Protein 5HBP (pdb70)

Foldseek 3Di:
DADALVRVVVVVVVPEAEEEQDDPVVCQQKHDPRHDYDHPVNCLPPADDPVRADQEYEYFQFQDVCVVCVVVVPVRRPPHHYYYYHTGVVSNVVVVHDMDGD

InterPro domains:
  IPR001763 Rhodanese-like domain [PF00581] (7-99)
  IPR001763 Rhodanese-like domain [PS50206] (15-105)
  IPR001763 Rhodanese-like domain [SM00450] (6-102)
  IPR021309 Inner membrane protein YgaP-like, transmembrane domain [PF11127] (115-166)
  IPR036873 Rhodanese-like domain superfamily [G3DSA:3.40.250.10] (4-108)
  IPR036873 Rhodanese-like domain superfamily [SSF52821] (2-154)

Organism: Escherichia coli (strain K12) (NCBI:txid83333)

Sequence (102 aa):
TTISPHDAQEELIARRGAKLIIDIRDADEYLREHIPEEADLAPLSVLEEQSGLPAKLRHEQQIIFHQAGKRTSSNNADKLAAIAAPAEIFLLEEDGIDGWKKKAGLPVAVNN

Solvent-accessible surface area: 5495 Å² total

GO terms:
  GO:0004792 thiosulfate-cyanide sulfurtransferase activity (F, IDA)
  GO:0005886 plasma membrane (C, IDA)

Secondary structure (DSSP, 8-state):
-EE-HHHHHHHHHTT-EEEE-S-HHHHHHEE-TT-EE--HHHHHHH---GGG--SEEEE---SHHHHHTHHHHHHHTTTSEEEEETTHHHHHHHTT---EE-

Structure (mmCIF, N/CA/C/O backbone):
data_5HBP
#
_entry.id   5HBP
#
_cell.length_a   43.872
_cell.length_b   43.872
_cell.length_c   52.640
_cell.angle_alpha   90.00
_cell.angle_beta   90.00
_cell.angle_gamma   120.00
#
_symmetry.space_group_name_H-M   'P 31'
#
loop_
_entity.id
_entity.type
_entity.pdbx_description
1 polymer 'Inner membrane protein YgaP'
2 water water
#
loop_
_atom_site.group_PDB
_atom_site.id
_atom_site.type_symbol
_atom_site.label_atom_id
_atom_site.label_alt_id
_atom_site.label_comp_id
_atom_site.label_asym_id
_atom_site.label_entity_id
_atom_site.label_seq_id
_atom_site.pdbx_PDB_ins_code
_atom_site.Cartn_x
_atom_site.Cartn_y
_atom_site.Cartn_z
_atom_site.occupancy
_atom_site.B_iso_or_equiv
_atom_site.auth_seq_id
_atom_site.auth_comp_id
_atom_site.auth_asym_id
_atom_site.auth_atom_id
_atom_site.pdbx_PDB_model_num
ATOM 1 N N . THR A 1 22 ? 0.226 17.475 -9.614 1.00 29.62 3 THR A N 1
ATOM 2 C CA . THR A 1 22 ? -0.941 18.385 -9.828 1.00 28.60 3 THR A CA 1
ATOM 3 C C . THR A 1 22 ? -1.898 18.412 -8.632 1.00 24.74 3 THR A C 1
ATOM 4 O O . THR A 1 22 ? -2.253 17.368 -8.064 1.00 24.25 3 THR A O 1
ATOM 8 N N . THR A 1 23 ? -2.323 19.609 -8.262 1.00 22.03 4 THR A N 1
ATOM 9 C CA . THR A 1 23 ? -3.321 19.766 -7.219 1.00 20.97 4 THR A CA 1
ATOM 10 C C . THR A 1 23 ? -4.705 19.757 -7.850 1.00 19.22 4 THR A C 1
ATOM 11 O O . THR A 1 23 ? -4.873 20.100 -9.024 1.00 20.33 4 THR A O 1
ATOM 15 N N . ILE A 1 24 ? -5.690 19.351 -7.064 1.00 16.38 5 ILE A N 1
ATOM 16 C CA . ILE A 1 24 ? -7.068 19.252 -7.535 1.00 15.26 5 ILE A CA 1
ATOM 17 C C . ILE 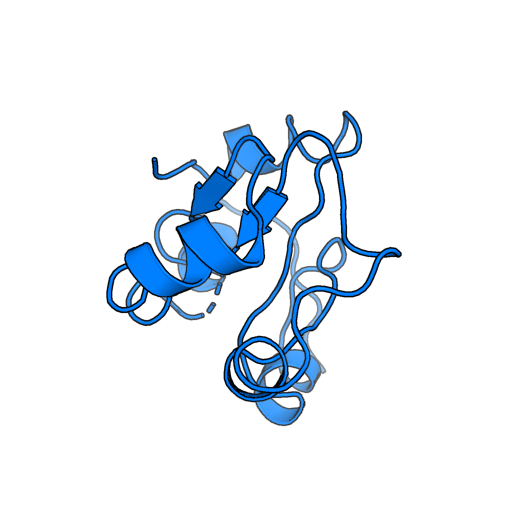A 1 24 ? -7.977 19.869 -6.480 1.00 14.70 5 ILE A C 1
ATOM 18 O O . ILE A 1 24 ? -7.784 19.672 -5.288 1.00 13.52 5 ILE A O 1
ATOM 23 N N . SER A 1 25 ? -8.966 20.637 -6.924 1.00 14.51 6 SER A N 1
ATOM 24 C CA . SER A 1 25 ? -9.937 21.238 -6.028 1.00 14.90 6 SER A CA 1
ATOM 25 C C . SER A 1 25 ? -10.850 20.168 -5.442 1.00 14.07 6 SER A C 1
ATOM 26 O O . SER A 1 25 ? -11.019 19.119 -6.055 1.00 14.53 6 SER A O 1
ATOM 29 N N . PRO A 1 26 ? -11.454 20.432 -4.270 1.00 14.28 7 PRO A N 1
ATOM 30 C CA . PRO A 1 26 ? -12.410 19.454 -3.749 1.00 13.70 7 PRO A CA 1
ATOM 31 C C . PRO A 1 26 ? -13.546 19.123 -4.726 1.00 14.20 7 PRO A C 1
ATOM 32 O O . PRO A 1 26 ? -13.874 17.965 -4.902 1.00 13.23 7 PRO A O 1
ATOM 36 N N . HIS A 1 27 ? -14.122 20.126 -5.387 1.00 15.18 8 HIS A N 1
ATOM 37 C CA . HIS A 1 27 ? -15.204 19.846 -6.338 1.00 16.61 8 HIS A CA 1
ATOM 38 C C . HIS A 1 27 ? -14.737 19.045 -7.551 1.00 15.93 8 HIS A C 1
ATOM 39 O O . HIS A 1 27 ? -15.436 18.129 -7.983 1.00 16.12 8 HIS A O 1
ATOM 46 N N . ASP A 1 28 ? -13.537 19.318 -8.060 1.00 15.62 9 ASP A N 1
ATOM 47 C CA . ASP A 1 28 ? -13.026 18.516 -9.171 1.00 15.23 9 ASP A CA 1
ATOM 48 C C . ASP A 1 28 ? -12.685 17.081 -8.721 1.00 14.27 9 ASP A C 1
ATOM 49 O O . ASP A 1 28 ? -12.891 16.119 -9.473 1.00 14.67 9 ASP A O 1
ATOM 54 N N . ALA A 1 29 ? -12.199 16.937 -7.495 1.00 13.64 10 ALA A N 1
ATOM 55 C CA . ALA A 1 29 ? -11.960 15.608 -6.922 1.00 13.59 10 ALA A CA 1
ATOM 56 C C . ALA A 1 29 ? -13.243 14.796 -6.832 1.00 14.08 10 ALA A C 1
ATOM 57 O O . ALA A 1 29 ? -13.253 13.618 -7.161 1.00 13.50 10 ALA A O 1
ATOM 59 N N . GLN A 1 30 ? -14.319 15.425 -6.361 1.00 15.28 11 GLN A N 1
ATOM 60 C CA . G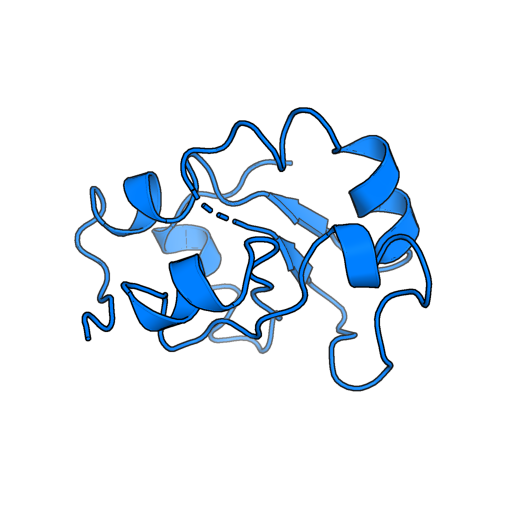LN A 1 30 ? -15.635 14.783 -6.354 1.00 17.16 11 GLN A CA 1
ATOM 61 C C . GLN A 1 30 ? -16.025 14.199 -7.702 1.00 16.99 11 GLN A C 1
ATOM 62 O O . GLN A 1 30 ? -16.527 13.069 -7.780 1.00 16.02 11 GLN A O 1
ATOM 68 N N . GLU A 1 31 ? -15.810 14.957 -8.773 1.00 16.68 12 GLU A N 1
ATOM 69 C CA A GLU A 1 31 ? -16.142 14.477 -10.117 0.39 17.13 12 GLU A CA 1
ATOM 70 C CA B GLU A 1 31 ? -16.145 14.467 -10.110 0.61 17.45 12 GLU A CA 1
ATOM 71 C C . GLU A 1 31 ? -15.294 13.263 -10.510 1.00 16.01 12 GLU A C 1
ATOM 72 O O . GLU A 1 31 ? -15.811 12.317 -11.102 1.00 16.53 12 GLU A O 1
ATOM 83 N N . LEU A 1 32 ? -13.997 13.284 -10.186 1.00 14.15 13 LEU A N 1
ATOM 84 C CA . LEU A 1 32 ? -13.145 12.115 -10.447 1.00 13.10 13 LEU A CA 1
ATOM 85 C C . LEU A 1 32 ? -13.558 10.898 -9.610 1.00 11.65 13 LEU A C 1
ATOM 86 O O . LEU A 1 32 ? -13.559 9.780 -10.118 1.00 11.67 13 LEU A O 1
ATOM 91 N N . ILE A 1 33 ? -13.933 11.119 -8.349 1.00 11.48 14 ILE A N 1
ATOM 92 C CA . ILE A 1 33 ? -14.400 10.029 -7.469 1.00 11.33 14 ILE A CA 1
ATOM 93 C C . ILE A 1 33 ? -15.694 9.401 -8.001 1.00 11.70 14 ILE A C 1
ATOM 94 O O . ILE A 1 33 ? -15.857 8.174 -7.916 1.00 11.43 14 ILE A O 1
ATOM 99 N N . ALA A 1 34 ? -16.572 10.242 -8.563 1.00 11.98 15 ALA A N 1
ATOM 100 C CA . ALA A 1 34 ? -17.794 9.737 -9.233 1.00 12.63 15 ALA A CA 1
ATOM 101 C C . ALA A 1 34 ? -17.508 8.838 -10.424 1.00 12.80 15 ALA A C 1
ATOM 102 O O . ALA A 1 34 ? -18.385 8.070 -10.820 1.00 13.38 15 ALA A O 1
ATOM 104 N N . ARG A 1 35 ? -16.297 8.953 -10.988 1.00 12.88 16 ARG A N 1
ATOM 105 C CA A ARG A 1 35 ? -15.814 8.114 -12.083 0.48 12.88 16 ARG A CA 1
ATOM 106 C CA B ARG A 1 35 ? -15.820 8.106 -12.084 0.52 13.14 16 ARG A CA 1
ATOM 107 C C . ARG A 1 35 ? -14.822 7.029 -11.629 1.00 12.54 16 ARG A C 1
ATOM 108 O O . ARG A 1 35 ? -14.101 6.442 -12.459 1.00 12.85 16 ARG A O 1
ATOM 123 N N . GLY A 1 36 ? -14.779 6.753 -10.319 1.00 11.44 17 GLY A N 1
ATOM 124 C CA . GLY A 1 36 ? -14.029 5.623 -9.787 1.00 11.30 17 GLY A CA 1
ATOM 125 C C . GLY A 1 36 ? -12.665 5.936 -9.197 1.00 10.68 17 GLY A C 1
ATOM 126 O O . GLY A 1 36 ? -12.035 5.029 -8.646 1.00 10.39 17 GLY A O 1
ATOM 127 N N . ALA A 1 37 ? -12.223 7.195 -9.270 1.00 10.25 18 ALA A N 1
ATOM 128 C CA . ALA A 1 37 ? -10.921 7.572 -8.721 1.00 10.13 18 ALA A CA 1
ATOM 129 C C . ALA A 1 37 ? -10.865 7.235 -7.246 1.00 10.47 18 ALA A C 1
ATOM 130 O O . ALA A 1 37 ? -11.855 7.412 -6.526 1.00 10.46 18 ALA A O 1
ATOM 132 N N . LYS A 1 38 ? -9.717 6.734 -6.798 1.00 10.73 19 LYS A N 1
ATOM 133 C CA . LYS A 1 38 ? -9.491 6.477 -5.367 1.00 11.19 19 LYS A CA 1
ATOM 134 C C . LYS A 1 38 ? -9.050 7.756 -4.673 1.00 10.68 19 LYS A C 1
ATOM 135 O O . LYS A 1 38 ? -8.256 8.521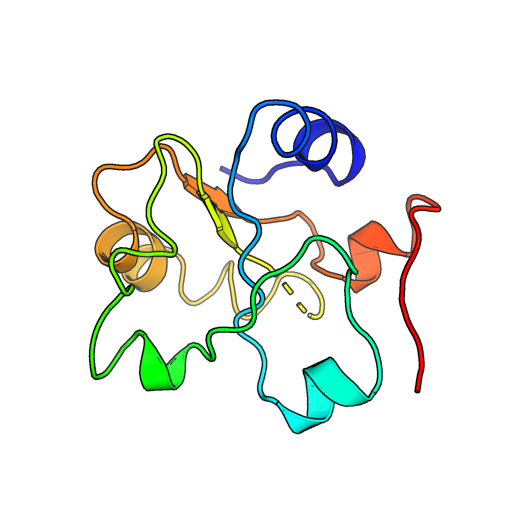 -5.220 1.00 11.25 19 LYS A O 1
ATOM 141 N N . LEU A 1 39 ? -9.601 8.008 -3.485 1.00 9.77 20 LEU A N 1
ATOM 142 C CA . LEU A 1 39 ? -9.195 9.107 -2.613 1.00 9.15 20 LEU A CA 1
ATOM 143 C C . LEU A 1 39 ? -8.534 8.452 -1.407 1.00 8.92 20 LEU A C 1
ATOM 144 O O . LEU A 1 39 ? -9.176 7.702 -0.694 1.00 9.05 20 LEU A O 1
ATOM 149 N N . ILE A 1 40 ? -7.247 8.726 -1.208 1.00 8.80 21 ILE A N 1
ATOM 150 C CA A ILE A 1 40 ? -6.458 8.048 -0.177 0.56 8.82 21 ILE A CA 1
ATOM 151 C CA B ILE A 1 40 ? -6.428 8.048 -0.199 0.44 8.85 21 ILE A CA 1
ATOM 152 C C . ILE A 1 40 ? -6.014 9.057 0.879 1.00 8.86 21 ILE A C 1
ATOM 153 O O . ILE A 1 40 ? -5.305 10.012 0.579 1.00 8.71 21 ILE A O 1
ATOM 162 N N . ASP A 1 41 ? -6.472 8.829 2.110 1.00 8.63 22 ASP A N 1
ATOM 163 C CA . ASP A 1 41 ? -6.109 9.614 3.294 1.00 8.82 22 ASP A CA 1
ATOM 164 C C . ASP A 1 41 ? -4.799 9.047 3.834 1.00 9.02 22 ASP A C 1
ATOM 165 O O . ASP A 1 41 ? -4.751 7.892 4.229 1.00 9.18 22 ASP A O 1
ATOM 170 N N . ILE A 1 42 ? -3.749 9.871 3.838 1.00 9.20 23 ILE A N 1
ATOM 171 C CA . ILE A 1 42 ? -2.413 9.440 4.277 1.00 9.80 23 ILE A CA 1
ATOM 172 C C . ILE A 1 42 ? -2.115 9.779 5.745 1.00 10.07 23 ILE A C 1
ATOM 173 O O . ILE A 1 42 ? -0.990 9.572 6.219 1.00 10.64 23 ILE A O 1
ATOM 178 N N . ARG A 1 43 ? -3.111 10.307 6.457 1.00 10.22 24 ARG A N 1
ATOM 179 C CA . ARG A 1 43 ? -2.988 10.556 7.887 1.00 10.57 24 ARG A CA 1
ATOM 180 C C . ARG A 1 43 ? -2.988 9.247 8.707 1.00 11.00 24 ARG A C 1
ATOM 181 O O . ARG A 1 43 ? -3.119 8.149 8.170 1.00 10.88 24 ARG A O 1
ATOM 189 N N . ASP A 1 44 ? -2.796 9.364 10.018 1.00 11.57 25 ASP A N 1
ATOM 190 C CA . ASP A 1 44 ? -2.881 8.202 10.923 1.00 12.35 25 ASP A CA 1
ATOM 191 C C . ASP A 1 44 ? -4.322 7.847 11.265 1.00 11.50 25 ASP A C 1
ATOM 192 O O . ASP A 1 44 ? -5.236 8.654 11.131 1.00 11.77 25 ASP A O 1
ATOM 197 N N . ALA A 1 45 ? -4.531 6.631 11.768 1.00 11.25 26 ALA A N 1
ATOM 198 C CA . ALA A 1 45 ? -5.857 6.158 12.109 1.00 11.51 26 ALA A CA 1
ATOM 199 C C . ALA A 1 45 ? -6.560 7.018 13.154 1.00 11.86 26 ALA A C 1
ATOM 200 O O . ALA A 1 45 ? -7.777 7.190 13.071 1.00 12.29 26 ALA A O 1
ATOM 202 N N . ASP A 1 46 ? -5.827 7.518 14.152 1.00 12.66 27 ASP A N 1
ATOM 203 C CA . ASP A 1 46 ? -6.475 8.338 15.184 1.00 13.24 27 ASP A CA 1
ATOM 204 C C . ASP A 1 46 ? -7.057 9.622 14.604 1.00 13.08 27 ASP A C 1
ATOM 205 O O . ASP A 1 46 ? -8.187 9.980 14.923 1.00 13.15 27 ASP A O 1
ATOM 210 N N . GLU A 1 47 ? -6.323 10.228 13.684 1.00 12.94 28 GLU A N 1
ATOM 211 C CA . GLU A 1 47 ? -6.790 11.432 12.957 1.00 13.25 28 GLU A CA 1
ATOM 212 C C . GLU A 1 47 ? -8.003 11.106 12.082 1.00 13.09 28 GLU A C 1
ATOM 213 O O . GLU A 1 47 ? -9.002 11.813 12.065 1.00 12.21 28 GLU A O 1
ATOM 219 N N . TYR A 1 48 ? -7.912 10.012 11.330 1.00 11.96 29 TYR A N 1
ATOM 220 C CA . TYR A 1 48 ? -9.018 9.561 10.497 1.00 11.52 29 TYR A CA 1
ATOM 221 C C . TYR A 1 48 ? -10.294 9.313 11.303 1.00 12.07 29 TYR A C 1
ATOM 222 O O . TYR A 1 48 ? -11.377 9.735 10.905 1.00 12.04 29 TYR A O 1
ATOM 231 N N . LEU A 1 49 ? -10.159 8.633 12.442 1.00 12.25 30 LEU A N 1
ATOM 232 C CA . LEU A 1 49 ? -11.312 8.281 13.253 1.00 12.54 30 LEU A CA 1
ATOM 233 C C . LEU A 1 49 ? -11.979 9.526 13.817 1.00 13.40 30 LEU A C 1
ATOM 234 O O . LEU A 1 49 ? -13.202 9.555 13.915 1.00 13.46 30 LEU A O 1
ATOM 239 N N . ARG A 1 50 ? -11.183 10.539 14.133 1.00 14.12 31 ARG A N 1
ATOM 240 C CA . ARG A 1 50 ? -11.730 11.821 14.641 1.00 14.97 31 ARG A CA 1
ATOM 241 C C . ARG A 1 50 ? -12.560 12.560 13.585 1.00 14.70 31 ARG A C 1
ATOM 242 O O . ARG A 1 50 ? -13.629 13.084 13.889 1.00 15.00 31 ARG A O 1
ATOM 250 N N . GLU A 1 51 ? -12.080 12.580 12.347 1.00 13.46 32 GLU A N 1
ATOM 251 C CA . GLU A 1 51 ? -12.773 13.257 11.247 1.00 12.87 32 GLU A CA 1
ATOM 252 C C . GLU A 1 51 ? -12.172 12.836 9.909 1.00 11.51 32 GLU A C 1
ATOM 253 O O . GLU A 1 51 ? -10.976 12.956 9.716 1.00 11.50 32 GLU A O 1
ATOM 259 N N . HIS A 1 52 ? -13.022 12.368 9.006 1.00 10.75 33 HIS A N 1
ATOM 260 C CA . HIS A 1 52 ? -12.564 11.916 7.669 1.00 10.62 33 HIS A CA 1
ATOM 261 C C . HIS A 1 52 ? -13.586 12.200 6.587 1.00 10.35 33 HIS A C 1
ATOM 262 O O . HIS A 1 52 ? -14.732 12.569 6.853 1.00 10.33 33 HIS A O 1
ATOM 269 N N . ILE A 1 53 ? -13.140 12.027 5.350 1.00 10.04 34 ILE A N 1
ATOM 270 C CA . ILE A 1 53 ? -13.985 12.126 4.173 1.00 10.41 34 ILE A CA 1
ATOM 271 C C . ILE A 1 53 ? -14.599 10.740 3.939 1.00 11.23 34 ILE A C 1
ATOM 272 O O . ILE A 1 53 ? -13.862 9.765 3.783 1.00 10.40 34 ILE A O 1
ATOM 277 N N . PRO A 1 54 ? -15.939 10.634 3.881 1.00 11.85 35 PRO A N 1
ATOM 278 C CA . PRO A 1 54 ? -16.554 9.294 3.748 1.00 12.48 35 PRO A CA 1
ATOM 279 C C . PRO A 1 54 ? -16.065 8.445 2.564 1.00 12.67 35 PRO A C 1
ATOM 280 O O . PRO A 1 54 ? -15.919 7.214 2.703 1.00 12.60 35 PRO A O 1
ATOM 284 N N . GLU A 1 55 ? -15.759 9.106 1.453 1.00 12.94 36 GLU A N 1
ATOM 285 C CA A GLU A 1 55 ? -15.285 8.426 0.243 0.90 14.16 36 GLU A CA 1
ATOM 286 C CA B GLU A 1 55 ? -15.293 8.427 0.237 0.10 12.93 36 GLU A CA 1
ATOM 287 C C . GLU A 1 55 ? -13.845 7.954 0.326 1.00 13.10 36 GLU A C 1
ATOM 288 O O . GLU A 1 55 ? -13.411 7.170 -0.519 1.00 13.53 36 GLU A O 1
ATOM 299 N N . ALA A 1 56 ? -13.087 8.441 1.302 1.00 11.76 37 ALA A N 1
ATOM 300 C CA . ALA A 1 56 ? -11.661 8.128 1.355 1.00 10.93 37 ALA A CA 1
ATOM 301 C C . ALA A 1 56 ? -11.368 6.724 1.863 1.00 10.89 37 ALA A C 1
ATOM 302 O O . ALA A 1 56 ? -12.138 6.162 2.626 1.00 10.87 37 ALA A O 1
ATOM 304 N N . ASP A 1 57 ? -10.241 6.176 1.395 1.00 10.01 38 ASP A N 1
ATOM 305 C CA . ASP A 1 57 ? -9.631 4.967 1.936 1.00 10.30 38 ASP A CA 1
ATOM 306 C C . ASP A 1 57 ? -8.383 5.362 2.738 1.00 10.03 38 ASP A C 1
ATOM 307 O O . ASP A 1 57 ? -7.545 6.110 2.257 1.00 10.20 38 ASP A O 1
ATOM 312 N N . LEU A 1 58 ? -8.288 4.890 3.981 1.00 9.68 39 LEU A N 1
ATOM 313 C CA . LEU A 1 58 ? -7.155 5.198 4.825 1.00 9.42 39 LEU A CA 1
ATOM 314 C C . LEU A 1 58 ? -5.923 4.350 4.453 1.00 9.18 39 LEU A C 1
ATOM 315 O O . LEU A 1 58 ? -6.004 3.127 4.338 1.00 9.53 39 LEU A O 1
ATOM 320 N N . ALA A 1 59 ? -4.778 5.011 4.304 1.00 9.17 40 ALA A N 1
ATOM 321 C CA . ALA A 1 59 ? -3.495 4.322 4.118 1.00 9.34 40 ALA A CA 1
ATOM 322 C C . ALA A 1 59 ? -2.395 5.252 4.604 1.00 9.59 40 ALA A C 1
ATOM 323 O O . ALA A 1 59 ? -1.918 6.097 3.849 1.00 9.36 40 ALA A O 1
ATOM 325 N N . PRO A 1 60 ? -2.011 5.135 5.901 1.00 9.98 41 PRO A N 1
ATOM 326 C CA . PRO A 1 60 ? -1.046 6.083 6.435 1.00 10.43 41 PRO A CA 1
ATOM 327 C C . PRO A 1 60 ? 0.252 6.104 5.630 1.00 10.67 41 PRO A C 1
ATOM 328 O O . PRO A 1 60 ? 0.703 5.050 5.179 1.00 10.38 41 PRO A O 1
ATOM 332 N N . LEU A 1 61 ? 0.830 7.291 5.445 1.00 10.96 42 LEU A N 1
ATOM 333 C CA . LEU A 1 61 ? 2.061 7.431 4.654 1.00 11.87 42 LEU A CA 1
ATOM 334 C C . LEU A 1 61 ? 3.156 6.459 5.067 1.00 12.32 42 LEU A C 1
ATOM 335 O O . LEU A 1 61 ? 3.814 5.869 4.210 1.00 11.46 42 LEU A O 1
ATOM 340 N N . SER A 1 62 ? 3.340 6.266 6.372 1.00 13.21 43 SER A N 1
ATOM 341 C CA . SER A 1 62 ? 4.416 5.389 6.856 1.00 14.39 43 SER A CA 1
ATOM 342 C C . SER A 1 62 ? 4.241 3.942 6.386 1.00 14.14 43 SER A C 1
ATOM 343 O O . SER A 1 62 ? 5.217 3.269 6.044 1.00 14.79 43 SER A O 1
ATOM 346 N N . VAL A 1 63 ? 2.991 3.496 6.309 1.00 13.66 44 VAL A N 1
ATOM 347 C CA . VAL A 1 63 ? 2.673 2.153 5.859 1.00 13.99 44 VAL A CA 1
ATOM 348 C C . VAL A 1 63 ? 2.933 2.066 4.357 1.00 13.70 44 VAL A C 1
ATOM 349 O O . VAL A 1 63 ? 3.530 1.108 3.882 1.00 13.78 44 VAL A O 1
ATOM 353 N N . LEU A 1 64 ? 2.495 3.074 3.612 1.00 13.05 45 LEU A N 1
ATOM 354 C CA . LEU A 1 64 ? 2.764 3.132 2.172 1.00 13.00 45 LEU A CA 1
ATOM 355 C C . LEU A 1 64 ? 4.249 3.112 1.861 1.00 13.47 45 LEU A C 1
ATOM 356 O O . LEU A 1 64 ? 4.664 2.447 0.893 1.00 13.04 45 LEU A O 1
ATOM 361 N N . GLU A 1 65 ? 5.050 3.833 2.657 1.00 13.99 46 GLU A N 1
ATOM 362 C CA A GLU A 1 65 ? 6.510 3.843 2.480 0.32 15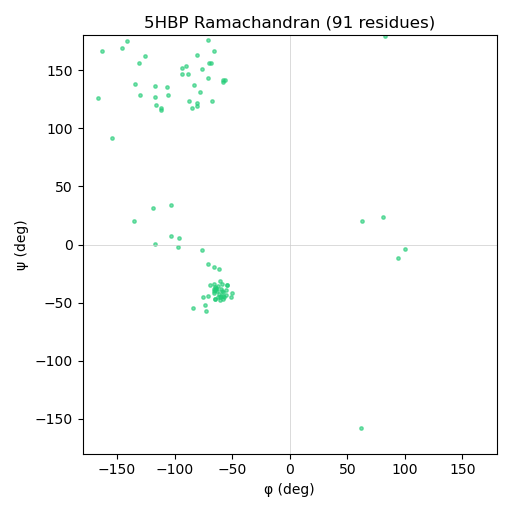.02 46 GLU A CA 1
ATOM 363 C CA B GLU A 1 65 ? 6.509 3.836 2.466 0.68 15.08 46 GLU A CA 1
ATOM 364 C C . GLU A 1 65 ? 7.148 2.477 2.729 1.00 15.55 46 GLU A C 1
ATOM 365 O O . GLU A 1 65 ? 8.173 2.155 2.137 1.00 17.22 46 GLU A O 1
ATOM 376 N N . GLN A 1 66 ? 6.553 1.680 3.603 1.00 15.80 47 GLN A N 1
ATOM 377 C CA . GLN A 1 66 ? 7.097 0.363 3.954 1.00 17.34 47 GLN A CA 1
ATOM 378 C C . GLN A 1 66 ? 6.682 -0.707 2.962 1.00 17.10 47 GLN A C 1
ATOM 379 O O . GLN A 1 66 ? 7.540 -1.399 2.398 1.00 17.86 47 GLN A O 1
ATOM 385 N N . SER A 1 67 ? 5.375 -0.848 2.732 1.00 16.26 48 SER A N 1
ATOM 386 C CA . SER A 1 67 ? 4.830 -1.981 1.978 1.00 16.30 48 SER A CA 1
ATOM 387 C C . SER A 1 67 ? 4.120 -1.621 0.664 1.00 15.35 48 SER A C 1
ATOM 388 O O . SER A 1 67 ? 3.655 -2.523 -0.048 1.00 16.49 48 SER A O 1
ATOM 391 N N . GLY A 1 68 ? 4.068 -0.335 0.332 1.00 14.03 49 GLY A N 1
ATOM 392 C CA . GLY A 1 68 ? 3.531 0.114 -0.943 1.00 14.07 49 GLY A CA 1
ATOM 393 C C . GLY A 1 68 ? 2.020 0.219 -0.934 1.00 13.49 49 GLY A C 1
ATOM 394 O O . GLY A 1 68 ? 1.356 -0.065 0.068 1.00 13.75 49 GLY A O 1
ATOM 395 N N . LEU A 1 69 ? 1.486 0.632 -2.073 1.00 13.72 50 LEU A N 1
ATOM 396 C CA . LEU A 1 69 ? 0.057 0.778 -2.231 1.00 13.61 50 LEU A CA 1
ATOM 397 C C . LEU A 1 69 ? -0.527 -0.594 -2.496 1.00 13.62 50 LEU A C 1
ATOM 398 O O . LEU A 1 69 ? -0.135 -1.230 -3.467 1.00 15.22 50 LEU A O 1
ATOM 403 N N . PRO A 1 70 ? -1.463 -1.080 -1.661 1.00 14.35 51 PRO A N 1
ATOM 404 C CA . PRO A 1 70 ? -2.030 -2.394 -2.015 1.00 14.30 51 PRO A CA 1
ATOM 405 C C . PRO A 1 70 ? -2.883 -2.367 -3.275 1.00 13.78 51 PRO A C 1
ATOM 406 O O . PRO A 1 70 ? -3.420 -1.323 -3.659 1.00 12.80 51 PRO A O 1
ATOM 410 N N . ALA A 1 71 ? -3.005 -3.525 -3.922 1.00 14.70 52 ALA A N 1
ATOM 411 C CA . ALA A 1 71 ? -3.729 -3.630 -5.173 1.00 15.09 52 ALA A CA 1
ATOM 412 C C . ALA A 1 71 ? -5.155 -3.109 -5.099 1.00 14.95 52 ALA A C 1
ATOM 413 O O . ALA A 1 71 ? -5.637 -2.531 -6.062 1.00 15.46 52 ALA A O 1
ATOM 415 N N . LYS A 1 72 ? -5.819 -3.283 -3.954 1.00 14.53 53 LYS A N 1
ATOM 416 C CA . LYS A 1 72 ? -7.213 -2.847 -3.816 1.00 14.50 53 LYS A CA 1
ATOM 417 C C . LYS A 1 72 ? -7.381 -1.328 -3.891 1.00 13.67 53 LYS A C 1
ATOM 418 O O . LYS A 1 72 ? -8.491 -0.839 -4.152 1.00 13.59 53 LYS A O 1
ATOM 424 N N . LEU A 1 73 ? -6.289 -0.589 -3.663 1.00 12.45 54 LEU A N 1
ATOM 425 C CA . LEU A 1 73 ? -6.307 0.868 -3.706 1.00 12.47 54 LEU A CA 1
ATOM 426 C C . LEU A 1 73 ? -5.709 1.445 -4.992 1.00 12.72 54 LEU A C 1
ATOM 427 O O . LEU A 1 73 ? -5.548 2.663 -5.095 1.00 13.61 54 LEU A O 1
ATOM 432 N N . ARG A 1 74 ? -5.390 0.588 -5.959 1.00 12.76 55 ARG A N 1
ATOM 433 C CA . ARG A 1 74 ? -4.896 1.040 -7.255 1.00 13.40 55 ARG A CA 1
ATOM 434 C C . ARG A 1 74 ? -6.047 1.306 -8.212 1.00 12.96 55 ARG A C 1
ATOM 435 O O . ARG A 1 74 ? -7.083 0.663 -8.148 1.00 14.01 55 ARG A O 1
ATOM 443 N N . HIS A 1 75 ? -5.845 2.290 -9.065 1.00 12.54 56 HIS A N 1
ATOM 444 C CA . HIS A 1 75 ? -6.852 2.727 -10.012 1.00 12.36 56 HIS A CA 1
ATOM 445 C C . HIS A 1 75 ? -6.128 3.551 -11.060 1.00 12.50 56 HIS A C 1
ATOM 446 O O . HIS A 1 75 ? -4.988 3.948 -10.868 1.00 12.55 56 HIS A O 1
ATOM 453 N N . GLU A 1 76 ? -6.802 3.819 -12.164 1.00 12.34 57 GLU A N 1
ATOM 454 C CA . GLU A 1 76 ? -6.300 4.733 -13.183 1.00 13.23 57 GLU A CA 1
ATOM 455 C C . GLU A 1 76 ? -6.031 6.154 -12.648 1.00 11.82 57 GLU A C 1
ATOM 456 O O . GLU A 1 76 ? -5.111 6.827 -13.116 1.00 12.05 57 GLU A O 1
ATOM 462 N N . GLN A 1 77 ? -6.852 6.593 -11.681 1.00 11.00 58 GLN A N 1
ATOM 463 C CA A GLN A 1 77 ? -6.744 7.905 -11.056 0.61 10.81 58 GLN A CA 1
ATOM 464 C CA B GLN A 1 77 ? -6.736 7.914 -11.049 0.39 10.84 58 GLN A CA 1
ATOM 465 C C . GLN A 1 77 ? -6.720 7.769 -9.532 1.00 10.45 58 GLN A C 1
ATOM 466 O O . GLN A 1 77 ? -7.585 7.121 -8.953 1.00 10.28 58 GLN A O 1
ATOM 477 N N . ILE A 1 78 ? -5.711 8.367 -8.903 1.00 9.99 59 ILE A N 1
ATOM 478 C CA . ILE A 1 78 ? -5.517 8.324 -7.456 1.00 10.21 59 ILE A CA 1
ATOM 479 C C . ILE A 1 78 ? -5.304 9.736 -6.950 1.00 10.15 59 ILE A C 1
ATOM 480 O O . ILE A 1 78 ? -4.474 10.483 -7.474 1.00 10.98 59 ILE A O 1
ATOM 485 N N . ILE A 1 79 ? -6.075 10.114 -5.932 1.00 9.85 60 ILE A N 1
ATOM 486 C CA . ILE A 1 79 ? -6.003 11.420 -5.295 1.00 9.59 60 ILE A CA 1
ATOM 487 C C . ILE A 1 79 ? -5.559 11.168 -3.851 1.00 9.40 60 ILE A C 1
ATOM 488 O O . ILE A 1 79 ? -6.239 10.477 -3.128 1.00 10.52 60 ILE A O 1
ATOM 493 N N . PHE A 1 80 ? -4.424 11.728 -3.435 1.00 8.89 61 PHE A N 1
ATOM 494 C CA . PHE A 1 80 ? -4.004 11.690 -2.051 1.00 8.84 61 PHE A CA 1
ATOM 495 C C . PHE A 1 80 ? -4.461 12.933 -1.304 1.00 8.79 61 PHE A C 1
ATOM 496 O O . PHE A 1 80 ? -4.505 14.022 -1.884 1.00 9.69 61 PHE A O 1
ATOM 504 N N . HIS A 1 81 ? -4.782 12.786 -0.018 1.00 8.82 62 HIS A N 1
ATOM 505 C CA . HIS A 1 81 ? -4.997 13.954 0.842 1.00 9.13 62 HIS A CA 1
ATOM 506 C C . HIS A 1 81 ? -4.447 13.737 2.214 1.00 10.26 62 HIS A C 1
ATOM 507 O O . HIS A 1 81 ? -4.284 12.613 2.680 1.00 9.79 62 HIS A O 1
ATOM 529 N N . GLN A 1 83 ? -4.044 16.584 6.015 1.00 12.73 64 GLN A N 1
ATOM 530 C CA . GLN A 1 83 ? -4.841 17.540 6.798 1.00 13.01 64 GLN A CA 1
ATOM 531 C C . GLN A 1 83 ? -5.094 18.871 6.091 1.00 13.77 64 GLN A C 1
ATOM 532 O O . GLN A 1 83 ? -6.249 19.263 5.923 1.00 13.17 64 GLN A O 1
ATOM 538 N N . ALA A 1 84 ? -4.019 19.560 5.709 1.00 15.07 65 ALA A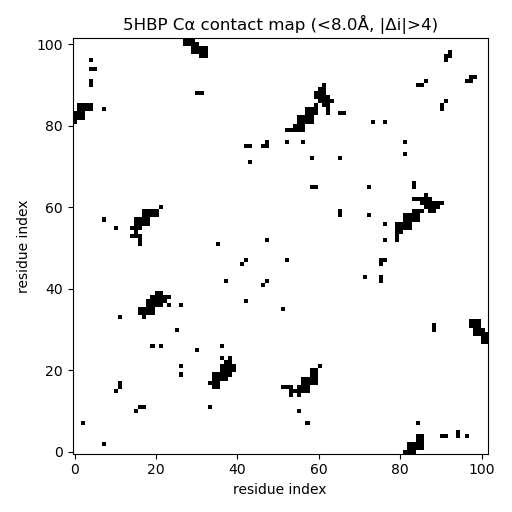 N 1
ATOM 539 C CA . ALA A 1 84 ? -4.106 20.924 5.138 1.00 17.02 65 ALA A CA 1
ATOM 540 C C . ALA A 1 84 ? -3.231 21.169 3.901 1.00 18.87 65 ALA A C 1
ATOM 541 O O . ALA A 1 84 ? -2.965 22.317 3.541 1.00 21.69 65 ALA A O 1
ATOM 543 N N . GLY A 1 85 ? -2.824 20.106 3.216 1.00 19.53 66 GLY A N 1
ATOM 544 C CA . GLY A 1 85 ? -1.934 20.211 2.045 1.00 22.05 66 GLY A CA 1
ATOM 545 C C . GLY A 1 85 ? -0.428 20.065 2.277 1.00 22.82 66 GLY A C 1
ATOM 546 O O . GLY A 1 85 ? 0.316 19.918 1.305 1.00 24.45 66 GLY A O 1
ATOM 547 N N . LYS A 1 86 ? 0.041 20.091 3.530 1.00 25.53 67 LYS A N 1
ATOM 548 C CA . LYS A 1 86 ? 1.503 20.094 3.807 1.00 27.33 67 LYS A CA 1
ATOM 549 C C . LYS A 1 86 ? 2.201 18.750 3.560 1.00 26.32 67 LYS A C 1
ATOM 550 O O . LYS A 1 86 ? 3.209 18.689 2.847 1.00 27.26 67 LYS A O 1
ATOM 556 N N . ARG A 1 87 ? 1.673 17.681 4.150 1.00 25.56 68 ARG A N 1
ATOM 557 C CA . ARG A 1 87 ? 2.291 16.347 4.026 1.00 26.13 68 ARG A CA 1
ATOM 558 C C . ARG A 1 87 ? 2.281 15.827 2.585 1.00 25.03 68 ARG A C 1
ATOM 559 O O . ARG A 1 87 ? 3.244 15.186 2.164 1.00 26.23 68 ARG A O 1
ATOM 567 N N . THR A 1 88 ? 1.202 16.083 1.838 1.00 23.76 69 THR A N 1
ATOM 568 C CA . THR A 1 88 ? 1.166 15.765 0.391 1.00 22.41 69 THR A CA 1
ATOM 569 C C . THR A 1 88 ? 2.181 16.593 -0.429 1.00 23.45 69 THR A C 1
ATOM 570 O O . THR A 1 88 ? 2.903 16.034 -1.253 1.00 21.67 69 THR A O 1
ATOM 574 N N . SER A 1 89 ? 2.237 17.908 -0.197 1.00 23.79 70 SER A N 1
ATOM 575 C CA A SER A 1 89 ? 3.170 18.778 -0.921 0.36 24.91 70 SER A CA 1
ATOM 576 C CA B SER A 1 89 ? 3.170 18.784 -0.917 0.64 25.10 70 SER A CA 1
ATOM 577 C C . SER A 1 89 ? 4.619 18.385 -0.637 1.00 25.39 70 SER A C 1
ATOM 578 O O . SER A 1 89 ? 5.425 18.226 -1.572 1.00 26.10 70 SER A O 1
ATOM 583 N N . ASN A 1 90 ? 4.937 18.207 0.645 1.00 26.13 71 ASN A N 1
ATOM 584 C CA . ASN A 1 90 ? 6.304 17.843 1.068 1.00 27.26 71 ASN A CA 1
ATOM 585 C C . ASN A 1 90 ? 6.753 16.416 0.733 1.00 26.45 71 ASN A C 1
ATOM 586 O O . ASN A 1 90 ? 7.954 16.142 0.787 1.00 28.10 71 ASN A O 1
ATOM 591 N N . ASN A 1 91 ? 5.819 15.514 0.415 1.00 23.95 72 ASN A N 1
ATOM 592 C CA . ASN A 1 91 ? 6.150 14.127 0.023 1.00 22.36 72 ASN A CA 1
ATOM 593 C C . ASN A 1 91 ? 5.678 13.801 -1.394 1.00 21.22 72 ASN A C 1
ATOM 594 O O . ASN A 1 91 ? 5.357 12.658 -1.719 1.00 18.12 72 ASN A O 1
ATOM 599 N N . ALA A 1 92 ? 5.669 14.811 -2.250 1.00 20.51 73 ALA A N 1
ATOM 600 C CA . ALA A 1 92 ? 5.125 14.680 -3.584 1.00 21.25 73 ALA A CA 1
ATOM 601 C C . ALA A 1 92 ? 5.869 13.607 -4.371 1.00 21.08 73 ALA A C 1
ATOM 602 O O . ALA A 1 92 ? 5.234 12.782 -5.015 1.00 20.10 73 ALA A O 1
ATOM 604 N N . ASP A 1 93 ? 7.200 13.602 -4.284 1.00 21.25 74 ASP A N 1
ATOM 605 C CA . ASP A 1 93 ? 7.988 12.601 -5.007 1.00 22.62 74 ASP A CA 1
ATOM 606 C C . ASP A 1 93 ? 7.755 11.186 -4.489 1.00 19.08 74 ASP A C 1
ATOM 607 O O . ASP A 1 93 ? 7.711 10.268 -5.286 1.00 19.01 74 ASP A O 1
ATOM 612 N N . LYS A 1 94 ? 7.637 11.006 -3.177 1.00 17.41 75 LYS A N 1
ATOM 613 C CA . LYS A 1 94 ? 7.308 9.687 -2.632 1.00 16.42 75 LYS A CA 1
ATOM 614 C C . LYS A 1 94 ? 5.945 9.229 -3.157 1.00 14.24 75 LYS A C 1
ATOM 615 O O . LYS A 1 94 ? 5.803 8.087 -3.601 1.00 12.57 75 LYS A O 1
ATOM 621 N N . LEU A 1 95 ? 4.957 10.122 -3.087 1.00 12.71 76 LEU A N 1
ATOM 622 C CA . LEU A 1 95 ? 3.602 9.774 -3.523 1.00 12.26 76 LEU A CA 1
ATOM 623 C C . LEU A 1 95 ? 3.505 9.485 -5.005 1.00 12.18 76 LEU A C 1
ATOM 624 O O . LEU A 1 95 ? 2.770 8.577 -5.413 1.00 11.73 76 LEU A O 1
ATOM 629 N N . ALA A 1 96 ? 4.265 10.233 -5.806 1.00 12.46 77 ALA A N 1
ATOM 630 C CA . ALA A 1 96 ? 4.329 9.984 -7.233 1.00 12.70 77 ALA A CA 1
ATOM 631 C C . ALA A 1 96 ? 4.819 8.564 -7.532 1.00 12.75 77 ALA A C 1
ATOM 632 O O . ALA A 1 96 ? 4.300 7.902 -8.406 1.00 14.02 77 ALA A O 1
ATOM 634 N N . ALA A 1 97 ? 5.798 8.083 -6.772 1.00 11.98 78 ALA A N 1
ATOM 635 C CA . ALA A 1 97 ? 6.298 6.720 -6.970 1.00 11.56 78 ALA A CA 1
ATOM 636 C C . ALA A 1 97 ? 5.333 5.675 -6.414 1.00 11.07 78 ALA A C 1
ATOM 637 O O . ALA A 1 97 ? 5.045 4.665 -7.061 1.00 10.14 78 ALA A O 1
ATOM 639 N N . ILE A 1 98 ? 4.828 5.923 -5.207 1.00 10.68 79 ILE A N 1
ATOM 640 C CA . ILE A 1 98 ? 3.928 4.966 -4.551 1.00 10.80 79 ILE A CA 1
ATOM 641 C C . ILE A 1 98 ? 2.709 4.618 -5.425 1.00 10.34 79 ILE A C 1
ATOM 642 O O . ILE A 1 98 ? 2.300 3.450 -5.451 1.00 11.29 79 ILE A O 1
ATOM 647 N N . ALA A 1 99 ? 2.151 5.611 -6.118 1.00 10.08 80 ALA A N 1
ATOM 648 C CA . ALA A 1 99 ? 0.963 5.378 -6.953 1.00 10.20 80 ALA A CA 1
ATOM 649 C C . ALA A 1 99 ? 1.268 5.157 -8.428 1.00 10.76 80 ALA A C 1
ATOM 650 O O . ALA A 1 99 ? 0.347 4.945 -9.219 1.00 10.89 80 ALA A O 1
ATOM 652 N N . ALA A 1 100 ? 2.531 5.230 -8.837 1.00 10.77 81 ALA A N 1
ATOM 653 C CA . ALA A 1 100 ? 2.859 5.024 -10.249 1.00 10.96 81 ALA A CA 1
ATOM 654 C C . ALA A 1 100 ? 2.383 3.640 -10.730 1.00 11.06 81 ALA A C 1
ATOM 655 O O . ALA A 1 100 ? 2.500 2.669 -10.006 1.00 10.70 81 ALA A O 1
ATOM 657 N N . PRO A 1 101 ? 1.862 3.514 -11.960 1.00 11.73 82 PRO A N 1
ATOM 658 C CA . PRO A 1 101 ? 1.859 4.545 -12.992 1.00 12.16 82 PRO A CA 1
ATOM 659 C C . PRO A 1 101 ? 0.495 5.249 -13.180 1.00 12.46 82 PRO A C 1
ATOM 660 O O . PRO A 1 101 ? 0.147 5.642 -14.295 1.00 13.45 82 PRO A O 1
ATOM 664 N N . ALA A 1 102 ? -0.265 5.416 -12.103 1.00 12.49 83 ALA A N 1
ATOM 665 C CA . ALA A 1 102 ? -1.559 6.103 -12.181 1.00 12.76 83 ALA A CA 1
ATOM 666 C C . ALA A 1 102 ? -1.434 7.580 -12.550 1.00 13.19 83 ALA A C 1
ATOM 667 O O . ALA A 1 102 ? -0.345 8.178 -12.462 1.00 13.62 83 ALA A O 1
ATOM 669 N N . GLU A 1 103 ? -2.566 8.185 -12.914 1.00 13.35 84 GLU A N 1
ATOM 670 C CA . GLU A 1 103 ? -2.687 9.635 -12.937 1.00 14.47 84 GLU A CA 1
ATOM 671 C C . GLU A 1 103 ? -2.938 10.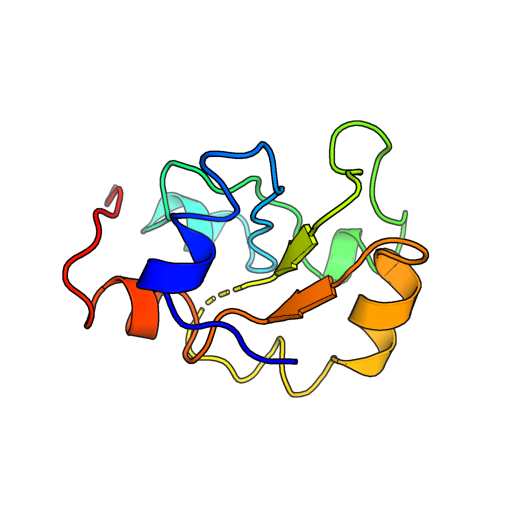083 -11.496 1.00 13.76 84 GLU A C 1
ATOM 672 O O . GLU A 1 103 ? -3.924 9.679 -10.890 1.00 13.63 84 GLU A O 1
ATOM 678 N N . ILE A 1 104 ? -2.043 10.903 -10.954 1.00 13.10 85 ILE A N 1
ATOM 679 C CA . ILE A 1 104 ? -1.991 11.189 -9.529 1.00 13.06 85 ILE A CA 1
ATOM 680 C C . ILE A 1 104 ? -2.253 12.669 -9.260 1.00 13.34 85 ILE A C 1
ATOM 681 O O . ILE A 1 104 ? -1.707 13.555 -9.935 1.00 14.24 85 ILE A O 1
ATOM 686 N N . PHE A 1 105 ? -3.075 12.925 -8.244 1.00 12.66 86 PHE A N 1
ATOM 687 C CA . PHE A 1 105 ? -3.439 14.267 -7.807 1.00 13.50 86 PHE A CA 1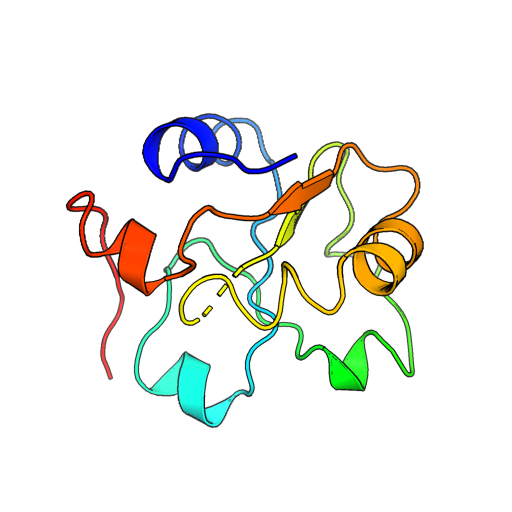
ATOM 688 C C . PHE A 1 105 ? -3.265 14.404 -6.316 1.00 13.22 86 PHE A C 1
ATOM 689 O O . PHE A 1 105 ? -3.331 13.415 -5.587 1.00 12.31 86 PHE A O 1
ATOM 697 N N . LEU A 1 106 ? -3.079 15.641 -5.870 1.00 13.18 87 LEU A N 1
ATOM 698 C CA . LEU A 1 106 ? -3.040 15.983 -4.439 1.00 13.82 87 LEU A CA 1
ATOM 699 C C . LEU A 1 106 ? -4.210 16.917 -4.164 1.00 14.00 87 LEU A C 1
ATOM 700 O O . LEU A 1 106 ? -4.381 17.922 -4.850 1.00 14.83 87 LEU A O 1
ATOM 705 N N . LEU A 1 107 ? -5.033 16.585 -3.173 1.00 13.00 88 LEU A N 1
ATOM 706 C CA . LEU A 1 107 ? -6.184 17.409 -2.834 1.00 13.08 88 LEU A CA 1
ATOM 707 C C . LEU A 1 107 ? -5.727 18.737 -2.270 1.00 14.80 88 LEU A C 1
ATOM 708 O O . LEU A 1 107 ? -5.000 18.773 -1.285 1.00 14.64 88 LEU A O 1
ATOM 713 N N . GLU A 1 108 ? -6.166 19.826 -2.901 1.00 16.00 89 GLU A N 1
ATOM 714 C CA A GLU A 1 108 ? -5.708 21.156 -2.496 0.48 17.13 89 GLU A CA 1
ATOM 715 C CA B GLU A 1 108 ? -5.747 21.169 -2.510 0.52 17.39 89 GLU A CA 1
ATOM 716 C C . GLU A 1 108 ? -6.238 21.492 -1.092 1.00 17.18 89 GLU A C 1
ATOM 717 O O . GLU A 1 108 ? -7.441 21.426 -0.819 1.00 17.01 89 GLU A O 1
ATOM 728 N N . ASP A 1 109 ? -5.301 21.802 -0.202 1.00 17.23 90 ASP A N 1
ATOM 729 C CA . ASP A 1 109 ? -5.558 22.135 1.191 1.00 17.13 90 ASP A CA 1
ATOM 730 C C . ASP A 1 109 ? -6.181 21.002 2.009 1.00 15.51 90 ASP A C 1
ATOM 731 O O . ASP A 1 109 ? -6.732 21.242 3.083 1.00 15.13 90 ASP A O 1
ATOM 736 N N . GLY A 1 110 ? -6.042 19.755 1.537 1.00 13.58 91 GLY A N 1
ATOM 737 C CA . GLY A 1 110 ? -6.416 18.600 2.346 1.00 13.02 91 GLY A CA 1
ATOM 738 C C . GLY A 1 110 ? -7.883 18.544 2.735 1.00 12.01 91 GLY A C 1
ATOM 739 O O . GLY A 1 110 ? -8.758 19.136 2.079 1.00 12.26 91 GLY A O 1
ATOM 740 N N . ILE A 1 111 ? -8.148 17.802 3.801 1.00 11.70 92 ILE A N 1
ATOM 741 C CA . ILE A 1 111 ? -9.479 17.750 4.362 1.00 11.62 92 ILE A CA 1
ATOM 742 C C . ILE A 1 111 ? -9.969 19.125 4.842 1.00 12.42 92 ILE A C 1
ATOM 743 O O . ILE A 1 111 ? -11.154 19.410 4.745 1.00 12.54 92 ILE A O 1
ATOM 748 N N . ASP A 1 112 ? -9.066 19.985 5.307 1.00 13.31 93 ASP A N 1
ATOM 749 C CA . ASP A 1 112 ? -9.462 21.364 5.632 1.00 13.97 93 ASP A CA 1
ATOM 750 C C . ASP A 1 112 ? -10.064 22.085 4.430 1.00 13.75 93 ASP A C 1
ATOM 751 O O . ASP A 1 112 ? -11.097 22.743 4.556 1.00 13.63 93 ASP A O 1
ATOM 756 N N . GLY A 1 113 ? -9.437 21.931 3.269 1.00 13.88 94 GLY A N 1
ATOM 757 C CA . GLY A 1 113 ? -9.969 22.453 2.007 1.00 13.99 94 GLY A CA 1
ATOM 758 C C . GLY A 1 113 ? -11.312 21.859 1.623 1.00 13.69 94 GLY A C 1
ATOM 759 O O . GLY A 1 113 ? -12.210 22.570 1.163 1.00 15.27 94 GLY A O 1
ATOM 760 N N . TRP A 1 114 ? -11.446 20.537 1.801 1.00 12.85 95 TRP A N 1
ATOM 761 C CA . TRP A 1 114 ? -12.704 19.835 1.549 1.00 12.27 95 TRP A CA 1
ATOM 762 C C . TRP A 1 114 ? -13.843 20.421 2.407 1.00 12.93 95 TRP A C 1
ATOM 763 O O . TRP A 1 114 ? -14.922 20.706 1.893 1.00 12.97 95 TRP A O 1
ATOM 774 N N . LYS A 1 115 ? -13.569 20.627 3.694 1.00 13.06 96 LYS A N 1
ATOM 775 C CA . LYS A 1 115 ? -14.533 21.248 4.611 1.00 13.83 96 LYS A CA 1
ATOM 776 C C . LYS A 1 115 ? -14.884 22.670 4.190 1.00 14.83 96 LYS A C 1
ATOM 777 O O . LYS A 1 115 ? -16.067 23.024 4.193 1.00 14.71 96 LYS A O 1
ATOM 783 N N . LYS A 1 116 ? -13.869 23.464 3.836 1.00 16.32 97 LYS A N 1
ATOM 784 C CA A LYS A 1 116 ? -14.093 24.861 3.445 0.70 17.60 97 LYS A CA 1
ATOM 785 C CA B LYS A 1 116 ? -14.062 24.862 3.406 0.30 16.67 97 LYS A CA 1
ATOM 786 C C . LYS A 1 116 ? -14.972 24.957 2.185 1.00 17.28 97 LYS A C 1
ATOM 787 O O . LYS A 1 116 ? -15.731 25.922 2.043 1.00 18.30 97 LYS A O 1
ATOM 798 N N . ALA A 1 117 ? -14.896 23.958 1.293 1.00 16.34 98 ALA A N 1
ATOM 799 C CA . ALA A 1 117 ? -15.742 23.890 0.093 1.00 15.99 98 ALA A CA 1
ATOM 800 C C . ALA A 1 117 ? -17.189 23.446 0.341 1.00 15.86 98 ALA A C 1
ATOM 801 O O . ALA A 1 117 ? -17.980 23.382 -0.608 1.00 17.30 98 ALA A O 1
ATOM 803 N N . GLY A 1 118 ? -17.521 23.073 1.583 1.00 14.77 99 GLY A N 1
ATOM 804 C CA . GLY A 1 118 ? -18.861 22.665 1.945 1.00 14.30 99 GLY A CA 1
ATOM 805 C C . GLY A 1 118 ? -19.187 21.235 1.594 1.00 14.11 99 GLY A C 1
ATOM 806 O O . GLY A 1 118 ? -20.356 20.865 1.461 1.00 14.45 99 GLY A O 1
ATOM 807 N N . LEU A 1 119 ? -18.149 20.404 1.463 1.00 13.70 1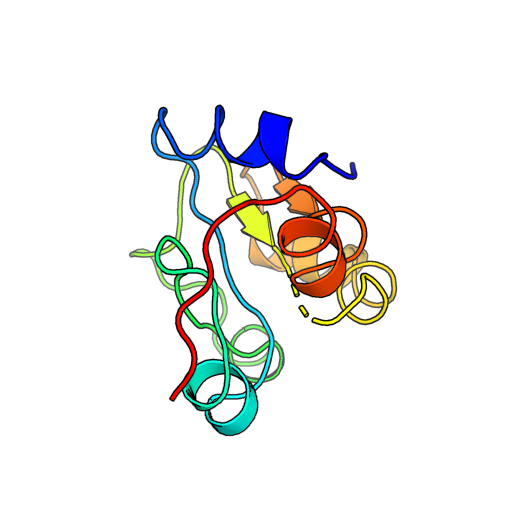00 LEU A N 1
ATOM 808 C CA . LEU A 1 119 ? -18.379 18.992 1.186 1.00 13.80 100 LEU A CA 1
ATOM 809 C C . LEU A 1 119 ? -18.408 18.181 2.488 1.00 13.52 100 LEU A C 1
ATOM 810 O O . LEU A 1 119 ? -17.775 18.576 3.475 1.00 12.97 100 LEU A O 1
ATOM 815 N N . PRO A 1 120 ? -19.149 17.055 2.495 1.00 13.73 101 PRO A N 1
ATOM 816 C CA . PRO A 1 120 ? -19.387 16.361 3.763 1.00 13.90 101 PRO A CA 1
ATOM 817 C C . PRO A 1 120 ? -18.180 15.649 4.373 1.00 13.57 101 PRO A C 1
ATOM 818 O O . PRO A 1 120 ? -17.354 15.069 3.657 1.00 13.54 101 PRO A O 1
ATOM 822 N N . VAL A 1 121 ? -18.104 15.693 5.698 1.00 12.60 102 VAL A N 1
ATOM 823 C CA . VAL A 1 121 ? -17.160 14.899 6.480 1.00 12.81 102 VAL A CA 1
ATOM 824 C C . VAL A 1 121 ? -17.915 14.103 7.523 1.00 13.71 102 VAL A C 1
ATOM 825 O O . VAL A 1 121 ? -19.064 14.416 7.827 1.00 13.92 102 VAL A O 1
ATOM 829 N N . ALA A 1 122 ? -17.244 13.078 8.049 1.00 13.63 103 ALA A N 1
ATOM 830 C CA . ALA A 1 122 ? -17.758 12.219 9.116 1.00 14.81 103 ALA A CA 1
ATOM 831 C C . ALA A 1 122 ? -16.927 12.469 10.379 1.00 16.16 103 ALA A C 1
ATOM 832 O O . ALA A 1 122 ? -15.715 12.217 10.391 1.00 15.59 103 ALA A O 1
ATOM 834 N N . VAL A 1 123 ? -17.584 12.992 11.425 1.00 18.40 104 VAL A N 1
ATOM 835 C CA . VAL A 1 123 ? -16.957 13.388 12.707 1.00 20.47 104 VAL A CA 1
ATOM 836 C C . VAL A 1 123 ? -17.358 12.347 13.764 1.00 23.10 104 VAL A C 1
ATOM 837 O O . VAL A 1 123 ? -18.527 11.953 13.821 1.00 23.51 104 VAL A O 1
ATOM 841 N N . ASN A 1 124 ? -16.403 11.903 14.580 1.00 25.30 105 ASN A N 1
ATOM 842 C CA A ASN A 1 124 ? -16.663 10.878 15.605 0.44 26.85 105 ASN A CA 1
ATOM 843 C CA B ASN A 1 124 ? -16.675 10.868 15.597 0.56 26.89 105 ASN A CA 1
ATOM 844 C C . ASN A 1 124 ? -17.832 11.236 16.524 1.00 27.96 105 ASN A C 1
ATOM 845 O O . ASN A 1 124 ? -17.967 12.383 16.931 1.00 30.37 105 ASN A O 1
#

Radius of gyration: 12.25 Å; Cα contacts (8 Å, |Δi|>4): 188; chains: 1; bounding box: 27×28×29 Å

B-factor: mean 17.29, std 7.27, range [8.6, 42.82]

CATH classification: 3.40.250.10

Nearest PDB structures (foldseek):
  5hbq-assembly1_A  TM=1.009E+00  e=3.493E-20  Escherichia coli
  5lao-assembly1_A  TM=9.453E-01  e=3.344E-17  Escherichia coli K-12
  2moi-assembly1_A  TM=9.200E-01  e=1.396E-15  Escherichia coli K-12
  2mrm-assembly1_A  TM=9.013E-01  e=1.222E-15  Escherichia coli
  2mol-assembly1_A  TM=8.614E-01  e=4.335E-15  Escherichia coli K-12